Protein 4R8T (pdb70)

Radius of gyration: 15.2 Å; Cα contacts (8 Å, |Δi|>4): 408; chains: 2; bounding box: 46×40×31 Å

B-factor: mean 27.3, std 19.03, range [6.27, 135.75]

Secondary structure (DSSP, 8-state):
---EEEEEEEE-S---HHHH-/---EEEEEEEEETTEEEEEEEEEEETTEEEE-HHHHTT--EESSS-EE-EEEEETTTTEEEESSS------B-SSS-EEEEE--TTS--EEEEE-PEEEE-SS-EEEE------GGGTT-EEE-TTS-EEEETTTEEEB--

CATH classification: 2.40.10.120 (+1 more: 2.40.10.10)

InterPro domains:
  IPR000069 Envelope glycoprotein M, flavivirus [PF01004] (148-222)
  IPR000336 Flavivirus/Alphavirus glycoprotein, immunoglobulin-like domain superfamily [G3DSA:2.60.40.350] (516-623)
  IPR000487 Non-structural protein NS2B, flavivirus [PF01002] (1307-1432)
  IPR000487 Non-structural protein NS2B, flavivirus [PS51527] (1302-1432)
  IPR000752 Flavivirus non-structural protein NS2A [PF01005] (1086-1217)
  IPR001122 Capsid protein C, flavivirus [PF01003] (2-49)
  IPR001157 Non-structural protein NS1, flavivirus [PF00948] (725-1074)
  IPR002535 Flavivirus polyprotein propeptide [PF01570] (63-145)
  IPR011998 Envelope glycoprotein E, central and dimerisation domain, flavivirus [PF00869] (225-520)
  IPR013755 Flaviviral glycoprotein E, central domain, subdomain 1 [G3DSA:3.30.387.10] (284-479)
  IPR013756 Flaviviral glycoprotein E, central domain, subdomain 2 [G3DSA:3.30.67.10] (274-491)
  IPR014756 Immunoglobulin E-set [SSF81296] (513-627)
  IPR026470 Flavivirus envelope glycoprotein E, Stem/Anchor domain [PF21659] (623-716)
  IPR026470 Flavivirus envelope glycoprotein E, Stem/Anchor domain [TIGR04240] (626-722)
  IPR027287 Glycoprotein E, immunoglobulin-like domain, flavivirus [PF02832] (523-620)
  IPR027287 Glycoprotein E, immunoglobulin-like domain, flavivirus [cd12149] (529-620)
  IPR036253 Flavivirus glycoprotein, central and dimerisation domain superfamily [SSF56983] (223-521)
  IPR037172 Flavivirus capsid protein C superfamily [G3DSA:1.10.10.930] (1-31)
  IPR038055 Flaviviral glycoprotein E, dimerisation domain [G3DSA:2.60.98.10] (225-515)
  IPR038302 Envelope glycoprotein M superfamily, flavivirus [G3DSA:1.10.8.970] (147-222)

Solvent-accessible surface area: 8570 Å² total; per-residue (Å²): 147,112,118,26,8,71,24,94,98,26,23,87,39,67,56,73,148,108,28,55,118,158,65,43,0,0,24,36,0,33,0,89,19,160,147,36,81,67,7,15,0,0,0,0,16,72,93,119,0,0,0,0,0,44,86,13,7,162,29,40,38,0,56,49,63,182,31,128,43,85,55,145,89,42,23,99,168,72,29,51,2,0,1,53,2,56,46,91,24,118,122,87,6,69,26,88,71,56,1,0,0,0,2,0,29,42,83,130,81,26,70,24,54,56,18,109,5,42,66,49,176,56,140,159,34,79,45,0,52,24,96,50,134,49,74,151,0,0,13,0,0,0,0,0,18,73,112,27,52,9,10,10,2,24,59,55,11,6,82,45,28,168

Organis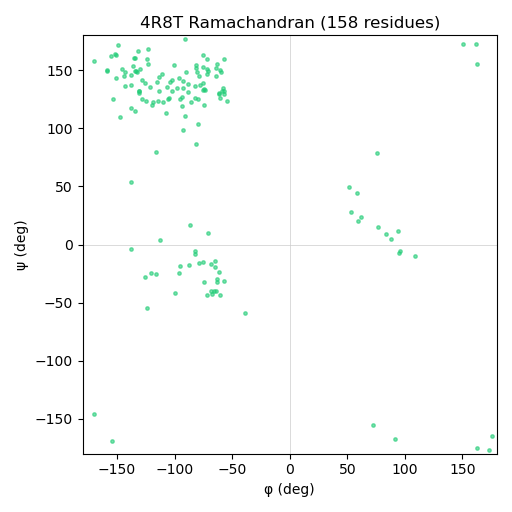m: Japanese encephalitis virus (strain Nakayama) (NCBI:txid11076)

Nearest PDB structures (foldseek):
  4r8t-assembly1_B  TM=1.007E+00  e=1.733E-27  Japanese encephalitis virus
  5gxj-assembly1_A  TM=9.742E-01  e=2.008E-18  Zika virus
  5tfo-assembly1_A  TM=9.739E-01  e=1.906E-18  Zika virus
  5tfn-assembly3_A  TM=9.764E-01  e=2.610E-18  Zika virus
  5tfn-assembly3_B  TM=9.784E-01  e=3.971E-18  Zika virus

Foldseek 3Di:
DDDDDDDDDDDDPDDDPVVVD/DQFDKDFQWDADPVGIWGLAIWTQDPNKIKFFCVSQVQPWGDDDVRIWTWPDDDNVLRITMTPDDDDADDFDQQDDWKWWQFDAIPDDTDIDIGHWDWDQDPVAIWTADPDDGDNHRWHTFIADPVRGTQDTHVNGGHHDD

Structure (mmCIF, N/CA/C/O backbone):
data_4R8T
#
_entry.id   4R8T
#
_cell.length_a   88.260
_cell.length_b   88.260
_cell.length_c   36.220
_cell.angle_alpha   90.00
_cell.angle_beta   90.00
_cell.angle_gamma   120.00
#
_symmetry.space_group_name_H-M   'P 62'
#
loop_
_entity.id
_entity.type
_entity.pdbx_description
1 polymer 'Serine protease subunit NS2B'
2 polymer NS3
3 non-polymer 'CHLORIDE ION'
4 water water
#
loop_
_atom_site.group_PDB
_atom_site.id
_atom_site.type_symbol
_atom_site.label_atom_id
_atom_site.label_alt_id
_atom_site.label_comp_id
_atom_site.label_asym_id
_atom_site.label_entity_id
_atom_site.label_seq_id
_atom_site.pdbx_PDB_ins_code
_atom_site.Cartn_x
_atom_site.Cartn_y
_atom_site.Cartn_z
_atom_site.occupancy
_atom_site.B_iso_or_equiv
_atom_site.auth_seq_id
_atom_site.auth_comp_id
_atom_site.auth_asym_id
_atom_site.auth_atom_id
_atom_site.pdbx_PDB_model_num
ATOM 1 N N . SER A 1 1 ? 9.740 -14.566 9.334 1.00 81.94 48 SER A N 1
ATOM 2 C CA . SER A 1 1 ? 8.765 -13.592 8.861 1.00 72.26 48 SER A CA 1
ATOM 3 C C . SER A 1 1 ? 7.521 -13.608 9.755 1.00 66.06 48 SER A C 1
ATOM 4 O O . SER A 1 1 ? 7.569 -14.104 10.881 1.00 54.18 48 SER A O 1
ATOM 12 N N . GLU A 1 2 ? 6.417 -13.063 9.247 1.00 35.55 49 GLU A N 1
ATOM 13 C CA . GLU A 1 2 ? 5.183 -12.914 10.017 1.00 28.26 49 GLU A CA 1
ATOM 14 C C . GLU A 1 2 ? 4.044 -13.774 9.479 1.00 27.61 49 GLU A C 1
ATOM 15 O O . GLU A 1 2 ? 3.787 -13.787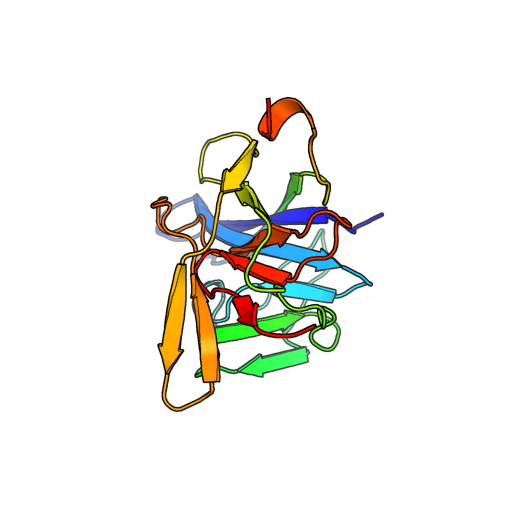 8.277 1.00 31.74 49 GLU A O 1
ATOM 27 N N . PHE A 1 3 ? 3.370 -14.491 10.375 1.00 23.62 50 PHE A N 1
ATOM 28 C CA . PHE A 1 3 ? 2.097 -15.123 10.049 1.00 21.22 50 PHE A CA 1
ATOM 29 C C . PHE A 1 3 ? 1.005 -14.552 10.941 1.00 19.80 50 PHE A C 1
ATOM 30 O O . PHE A 1 3 ? 1.098 -14.606 12.167 1.00 23.03 50 PHE A O 1
ATOM 47 N N . ASP A 1 4 ? -0.027 -14.004 10.309 1.00 18.49 51 ASP A N 1
ATOM 48 C CA . ASP A 1 4 ? -1.140 -13.384 11.018 1.00 17.35 51 ASP A CA 1
ATOM 49 C C . ASP A 1 4 ? -2.467 -13.856 10.447 1.00 15.34 51 ASP A C 1
ATOM 50 O O . ASP A 1 4 ? -2.560 -14.173 9.263 1.00 14.98 51 ASP A O 1
ATOM 59 N N . MET A 1 5 ? -3.482 -13.907 11.305 1.00 16.32 52 MET A N 1
ATOM 60 C CA . MET A 1 5 ? -4.852 -14.170 10.884 1.00 16.05 52 MET A CA 1
ATOM 61 C C . MET A 1 5 ? -5.755 -13.087 11.457 1.00 15.94 52 MET A C 1
ATOM 62 O O . MET A 1 5 ? -5.554 -12.648 12.590 1.00 13.23 52 MET A O 1
ATOM 76 N N . TRP A 1 6 ? -6.745 -12.658 10.680 1.00 11.64 53 TRP A N 1
ATOM 77 C CA . TRP A 1 6 ? -7.658 -11.610 11.123 1.00 11.71 53 TRP A CA 1
ATOM 78 C C . TRP A 1 6 ? -9.026 -11.762 10.462 1.00 10.48 53 TRP A C 1
ATOM 79 O O . TRP A 1 6 ? -9.172 -12.490 9.480 1.00 9.70 53 TRP A O 1
ATOM 100 N N . LEU A 1 7 ? -10.024 -11.081 11.017 1.00 10.52 54 LEU A N 1
ATOM 101 C CA . LEU A 1 7 ? -11.395 -11.181 10.524 1.00 9.62 54 LEU A CA 1
ATOM 102 C C . LEU A 1 7 ? -11.780 -9.978 9.668 1.00 10.21 54 LEU A C 1
ATOM 103 O O . LEU A 1 7 ? -11.397 -8.844 9.955 1.00 11.44 54 LEU A O 1
ATOM 119 N N . GLU A 1 8 ? -12.542 -10.252 8.615 1.00 19.77 55 GLU A N 1
ATOM 120 C CA . GLU A 1 8 ? -13.027 -9.233 7.693 1.00 18.56 55 GLU A CA 1
ATOM 121 C C . GLU A 1 8 ? -14.504 -9.485 7.419 1.00 9.44 55 GLU A C 1
ATOM 122 O O . GLU A 1 8 ? -14.863 -10.512 6.844 1.00 8.44 55 GLU A O 1
ATOM 134 N N . ARG A 1 9 ? -15.357 -8.556 7.841 1.00 10.19 56 ARG A N 1
ATOM 135 C CA . ARG A 1 9 ? -16.801 -8.721 7.697 1.00 10.51 56 ARG A CA 1
ATOM 136 C C . ARG A 1 9 ? -17.209 -8.829 6.230 1.00 9.67 56 ARG A C 1
ATOM 137 O O . ARG A 1 9 ? -16.832 -7.992 5.409 1.00 10.53 56 ARG A O 1
ATOM 158 N N . ALA A 1 10 ? -17.986 -9.863 5.916 1.00 10.11 57 ALA A N 1
ATOM 159 C CA . ALA A 1 10 ? -18.411 -10.130 4.545 1.00 8.56 57 ALA A CA 1
ATOM 160 C C . ALA A 1 10 ? -19.922 -10.013 4.354 1.00 8.86 57 ALA A C 1
ATOM 161 O O . ALA A 1 10 ? -20.379 -9.747 3.243 1.00 9.32 57 ALA A O 1
ATOM 168 N N . ALA A 1 11 ? -20.698 -10.216 5.417 1.00 8.81 58 ALA A N 1
ATOM 169 C CA . ALA A 1 11 ? -22.155 -10.173 5.294 1.00 14.54 58 ALA A CA 1
ATOM 170 C C . ALA A 1 11 ? -22.887 -10.194 6.632 1.00 9.74 58 ALA A C 1
ATOM 171 O O . ALA A 1 11 ? -22.352 -10.649 7.644 1.00 9.30 58 ALA A O 1
ATOM 178 N N . ASP A 1 12 ? -24.123 -9.702 6.622 1.00 10.92 59 ASP A N 1
ATOM 179 C CA . ASP A 1 12 ? -25.027 -9.883 7.750 1.00 12.37 59 ASP A CA 1
ATOM 180 C C . ASP A 1 12 ? -25.556 -11.313 7.747 1.00 10.71 59 ASP A C 1
ATOM 181 O O . ASP A 1 12 ? -25.632 -11.947 6.694 1.00 13.54 59 ASP A O 1
ATOM 190 N N . ILE A 1 13 ? -25.916 -11.816 8.923 1.00 11.56 60 ILE A N 1
ATOM 191 C CA . ILE A 1 13 ? -26.617 -13.089 9.030 1.00 23.37 60 ILE A CA 1
ATOM 192 C C . ILE A 1 13 ? -28.090 -12.864 8.720 1.00 18.04 60 ILE A C 1
ATOM 193 O O . ILE A 1 13 ? -28.828 -12.343 9.552 1.00 14.01 60 ILE A O 1
ATOM 209 N N . THR A 1 14 ? -28.522 -13.254 7.528 1.00 15.01 61 THR A N 1
ATOM 210 C CA . THR A 1 14 ? -29.915 -13.074 7.157 1.00 22.49 61 THR A CA 1
ATOM 211 C C . THR A 1 14 ? -30.363 -13.996 6.033 1.00 12.48 61 THR A C 1
ATOM 212 O O . THR A 1 14 ? -29.579 -14.381 5.165 1.00 14.60 61 THR A O 1
ATOM 223 N N . TRP A 1 15 ? -31.643 -14.349 6.080 1.00 13.72 62 TRP A N 1
ATOM 224 C CA . TRP A 1 15 ? -32.323 -15.022 4.986 1.00 13.87 62 TRP A CA 1
ATOM 225 C C . TRP A 1 15 ? -32.661 -13.971 3.934 1.00 14.78 62 TRP A C 1
ATOM 226 O O . TRP A 1 15 ? -32.947 -12.826 4.281 1.00 19.66 62 TRP A O 1
ATOM 247 N N . GLU A 1 16 ? -32.608 -14.346 2.659 1.00 26.18 63 GLU A N 1
ATOM 248 C CA . GLU A 1 16 ? -32.948 -13.427 1.573 1.00 27.06 63 GLU A CA 1
ATOM 249 C C . GLU A 1 16 ? -34.029 -14.023 0.688 1.00 27.35 63 GLU A C 1
ATOM 250 O O . GLU A 1 16 ? -33.870 -15.117 0.147 1.00 26.67 63 GLU A O 1
ATOM 262 N N . MET A 1 17 ? -35.124 -13.286 0.541 1.00 28.75 64 MET A N 1
ATOM 263 C CA . MET A 1 17 ? -36.260 -13.737 -0.253 1.00 29.54 64 MET A CA 1
ATOM 264 C C . MET A 1 17 ? -35.876 -13.880 -1.722 1.00 30.02 64 MET A C 1
ATOM 265 O O . MET A 1 17 ? -36.291 -14.825 -2.390 1.00 29.85 64 MET A O 1
ATOM 279 N N . ASP A 1 18 ? -35.082 -12.936 -2.219 1.00 31.06 65 ASP A N 1
ATOM 280 C CA . ASP A 1 18 ? -34.694 -12.921 -3.626 1.00 32.46 65 ASP A CA 1
ATOM 281 C C . ASP A 1 18 ? -33.883 -14.157 -4.002 1.00 31.03 65 ASP A C 1
ATOM 282 O O . ASP A 1 18 ? -33.928 -14.611 -5.144 1.00 32.09 65 ASP A O 1
ATOM 291 N N . ALA A 1 19 ? -33.145 -14.699 -3.038 1.00 29.13 66 ALA A N 1
ATOM 292 C CA . ALA A 1 19 ? -32.353 -15.901 -3.271 1.00 28.28 66 ALA A CA 1
ATOM 293 C C . ALA A 1 19 ? -33.264 -17.077 -3.615 1.00 30.76 66 ALA A C 1
ATOM 294 O O . ALA A 1 19 ? -32.884 -17.963 -4.380 1.00 36.30 66 ALA A O 1
ATOM 301 N N . ALA A 1 20 ? -34.468 -17.075 -3.049 1.00 32.11 67 ALA A N 1
ATOM 302 C CA . ALA A 1 20 ? -35.464 -18.098 -3.354 1.00 30.02 67 ALA A CA 1
ATOM 303 C C . ALA A 1 20 ? -36.019 -17.899 -4.761 1.00 53.66 67 ALA A C 1
ATOM 304 O O . ALA A 1 20 ? -36.180 -18.857 -5.517 1.00 60.72 67 ALA A O 1
ATOM 311 N N . ILE A 1 21 ? -36.308 -16.646 -5.103 1.00 45.20 68 ILE A N 1
ATOM 312 C CA . ILE A 1 21 ? -36.856 -16.305 -6.411 1.00 47.64 68 ILE A CA 1
ATOM 313 C C . ILE A 1 21 ? -35.822 -16.540 -7.508 1.00 52.09 68 ILE A C 1
ATOM 314 O O . ILE A 1 21 ? -34.628 -16.668 -7.233 1.00 47.67 68 ILE A O 1
ATOM 319 N N . THR B 2 1 ? -24.546 -5.116 15.285 1.00 50.91 18 THR B N 1
ATOM 320 C CA . THR B 2 1 ? -23.479 -5.455 16.220 1.00 55.79 18 THR B CA 1
ATOM 321 C C . THR B 2 1 ? -22.285 -6.088 15.502 1.00 49.39 18 THR B C 1
ATOM 322 O O . THR B 2 1 ? -22.217 -6.092 14.272 1.00 54.39 18 THR B O 1
ATOM 332 N N . THR B 2 2 ? -21.341 -6.606 16.285 1.00 34.59 19 THR B N 1
ATOM 333 C CA . THR B 2 2 ? -20.232 -7.397 15.758 1.00 30.18 19 THR B CA 1
ATOM 334 C C . THR B 2 2 ? -20.754 -8.695 15.142 1.00 15.99 19 THR B C 1
ATOM 335 O O . THR B 2 2 ? -20.026 -9.397 14.439 1.00 19.11 19 THR B O 1
ATOM 346 N N . THR B 2 3 ? -22.012 -9.013 15.436 1.00 19.58 20 THR B N 1
ATOM 347 C CA . THR B 2 3 ? -22.686 -10.166 14.851 1.00 23.33 20 THR B CA 1
ATOM 348 C C . THR B 2 3 ? -22.690 -10.083 13.330 1.00 13.23 20 THR B C 1
ATOM 349 O O . THR B 2 3 ? -23.081 -9.068 12.755 1.00 13.90 20 THR B O 1
ATOM 360 N N . GLY B 2 4 ? -22.265 -11.164 12.685 1.00 12.01 21 GLY B N 1
ATOM 361 C CA . GLY B 2 4 ? -22.204 -11.205 11.238 1.00 11.42 21 GLY B CA 1
ATOM 362 C C . GLY B 2 4 ? -21.326 -12.325 10.719 1.00 10.31 21 GLY B C 1
ATOM 363 O O . GLY B 2 4 ? -20.820 -13.142 11.488 1.00 9.96 21 GLY B O 1
ATOM 367 N N . VAL B 2 5 ? -21.153 -12.354 9.401 1.00 9.92 22 VAL B N 1
ATOM 368 C CA . VAL B 2 5 ? -20.310 -13.340 8.738 1.00 9.06 22 VAL B CA 1
ATOM 369 C C . VAL B 2 5 ? -18.975 -12.701 8.361 1.00 21.00 22 VAL B C 1
ATOM 370 O O . VAL B 2 5 ? -18.942 -11.617 7.777 1.00 12.75 22 VAL B O 1
ATOM 383 N N . TYR B 2 6 ? -17.883 -13.387 8.686 1.00 8.82 23 TYR B N 1
ATOM 384 C CA . TYR B 2 6 ? -16.535 -12.846 8.511 1.00 9.18 23 TYR B CA 1
ATOM 385 C C . TYR B 2 6 ? -15.642 -13.763 7.693 1.00 8.61 23 TYR B C 1
ATOM 386 O O . TYR B 2 6 ? -15.657 -14.982 7.867 1.00 8.02 23 TYR B O 1
ATOM 404 N N . ARG B 2 7 ? -14.854 -13.168 6.804 1.00 8.97 24 ARG B N 1
ATOM 405 C CA . ARG B 2 7 ? -13.765 -13.888 6.165 1.00 8.76 24 ARG B CA 1
ATOM 406 C C . ARG B 2 7 ? -12.645 -14.040 7.180 1.00 9.18 24 ARG B C 1
ATOM 407 O O . ARG B 2 7 ? -12.300 -13.084 7.870 1.00 10.02 24 ARG B O 1
ATOM 428 N N . ILE B 2 8 ? -12.097 -15.244 7.285 1.00 8.79 25 ILE B N 1
ATOM 429 C CA . ILE B 2 8 ? -10.895 -15.464 8.076 1.00 9.73 25 ILE B CA 1
ATOM 430 C C . ILE B 2 8 ? -9.707 -15.330 7.136 1.00 14.58 25 ILE B C 1
ATOM 431 O O . ILE B 2 8 ? -9.385 -16.257 6.394 1.00 9.56 25 ILE B O 1
ATOM 447 N N . MET B 2 9 ? -9.083 -14.156 7.153 1.00 14.40 26 MET B N 1
ATOM 448 C CA . MET B 2 9 ? -7.955 -13.864 6.279 1.00 11.70 26 MET B CA 1
ATOM 449 C C . MET B 2 9 ? -6.644 -14.236 6.950 1.00 17.26 26 MET B C 1
ATOM 450 O O . MET B 2 9 ? -6.517 -14.155 8.171 1.00 17.86 26 MET B O 1
ATOM 464 N N . ALA B 2 10 ? -5.672 -14.643 6.141 1.00 14.09 27 ALA B N 1
ATOM 465 C CA . ALA B 2 10 ? -4.344 -14.969 6.637 1.00 18.80 27 ALA B CA 1
ATOM 466 C C . ALA B 2 10 ? -3.290 -14.369 5.720 1.00 20.81 27 ALA B C 1
ATOM 467 O O . ALA B 2 10 ? -3.537 -14.149 4.534 1.00 15.15 27 ALA B O 1
ATOM 474 N N . ARG B 2 11 ? -2.119 -14.100 6.282 1.00 17.06 28 ARG B N 1
ATOM 475 C CA . ARG B 2 11 ? -1.008 -13.560 5.517 1.00 26.18 28 ARG B CA 1
ATOM 476 C C . ARG B 2 11 ? 0.302 -14.157 6.012 1.00 19.98 28 ARG B C 1
ATOM 477 O O . ARG B 2 11 ? 0.524 -14.274 7.217 1.00 20.56 28 ARG B O 1
ATOM 498 N N . GLY B 2 12 ? 1.161 -14.541 5.074 1.00 20.68 29 GLY B N 1
ATOM 499 C CA . GLY B 2 12 ? 2.453 -15.114 5.401 1.00 22.25 29 GLY B CA 1
ATOM 500 C C . GLY B 2 12 ? 3.332 -15.232 4.172 1.00 23.26 29 GLY B C 1
ATOM 501 O O . GLY B 2 12 ? 3.264 -14.396 3.273 1.00 23.54 29 GLY B O 1
ATOM 505 N N . ILE B 2 13 ? 4.155 -16.276 4.135 1.00 23.94 30 ILE B N 1
ATOM 506 C CA . ILE B 2 13 ? 5.038 -16.529 2.998 1.00 25.08 30 ILE B CA 1
ATOM 507 C C . ILE B 2 13 ? 4.244 -16.655 1.700 1.00 23.67 30 ILE B C 1
ATOM 508 O O . ILE B 2 13 ? 4.733 -16.300 0.627 1.00 28.75 30 ILE B O 1
ATOM 524 N N . LEU B 2 14 ? 3.019 -17.161 1.810 1.00 21.79 31 LEU B N 1
ATOM 525 C CA . LEU B 2 14 ? 2.161 -17.390 0.652 1.00 45.73 31 LEU B CA 1
ATOM 526 C C . LEU B 2 14 ? 1.354 -16.147 0.278 1.00 66.86 31 LEU B C 1
ATOM 527 O O . LEU B 2 14 ? 0.372 -16.237 -0.459 1.00 75.80 31 LEU B O 1
ATOM 543 N N . GLY B 2 15 ? 1.769 -14.988 0.783 1.00 54.54 32 GLY B N 1
ATOM 544 C CA . GLY B 2 15 ? 1.028 -13.759 0.566 1.00 24.70 32 GLY B CA 1
ATOM 545 C C . GLY B 2 15 ? -0.249 -13.759 1.382 1.00 21.49 32 GLY B C 1
ATOM 546 O O . GLY B 2 15 ? -0.333 -14.450 2.395 1.00 20.38 32 GLY B O 1
ATOM 550 N N . THR B 2 16 ? -1.241 -12.990 0.939 1.00 20.21 33 THR B N 1
ATOM 551 C CA . THR B 2 16 ? -2.529 -12.911 1.623 1.00 17.99 33 THR B CA 1
ATOM 552 C C . THR B 2 16 ? -3.552 -13.835 0.964 1.00 17.16 33 THR B C 1
ATOM 553 O O . THR B 2 16 ? -3.679 -13.858 -0.260 1.00 17.99 33 THR B O 1
ATOM 564 N N . TYR B 2 17 ? -4.285 -14.585 1.781 1.00 15.73 34 TYR B N 1
ATOM 565 C CA . TYR B 2 17 ? -5.310 -15.491 1.275 1.00 15.06 34 TYR B CA 1
ATOM 566 C C . TYR B 2 17 ? -6.430 -15.672 2.294 1.00 13.55 34 TYR B C 1
ATOM 567 O O . TYR B 2 17 ? -6.273 -15.345 3.472 1.00 13.03 34 TYR B O 1
ATOM 585 N N . GLN B 2 18 ? -7.565 -16.188 1.830 1.00 13.07 35 GLN B N 1
ATOM 586 C CA . GLN B 2 18 ? -8.699 -16.459 2.702 1.00 11.87 35 GLN B CA 1
ATOM 587 C C . GLN B 2 18 ? -8.613 -17.888 3.222 1.00 11.48 35 GLN B C 1
ATOM 588 O O . GLN B 2 18 ? -8.770 -18.846 2.465 1.00 11.91 35 GLN B O 1
ATOM 602 N N . ALA B 2 19 ? -8.353 -18.021 4.517 1.00 10.89 36 ALA B N 1
ATOM 603 C CA . ALA B 2 19 ? -8.202 -19.328 5.144 1.00 10.68 36 ALA B CA 1
ATOM 604 C C . ALA B 2 19 ? -9.550 -20.020 5.313 1.00 17.29 36 ALA B C 1
ATOM 605 O O . ALA B 2 19 ? -9.638 -21.245 5.252 1.00 19.59 36 ALA B O 1
ATOM 612 N N . GLY B 2 20 ? -10.596 -19.230 5.526 1.00 9.51 37 GLY B N 1
ATOM 613 C CA . GLY B 2 20 ? -11.925 -19.774 5.720 1.00 9.10 37 GLY B CA 1
ATOM 614 C C . GLY B 2 20 ? -12.939 -18.702 6.060 1.00 10.76 37 GLY B C 1
ATOM 615 O O . GLY B 2 20 ? -12.693 -17.510 5.868 1.00 9.93 37 GLY B O 1
ATOM 619 N N . VAL B 2 21 ? -14.086 -19.146 6.564 1.00 8.43 38 VAL B N 1
ATOM 620 C CA . VAL B 2 21 ? -15.184 -18.262 6.935 1.00 8.29 38 VAL B CA 1
ATOM 621 C C . VAL B 2 21 ? -15.647 -18.621 8.343 1.00 9.33 38 VAL B C 1
ATOM 622 O O . VAL B 2 21 ? -15.516 -19.766 8.774 1.00 7.87 38 VAL B O 1
ATOM 635 N N . GLY B 2 22 ? -16.174 -17.640 9.063 1.00 12.09 39 GLY B N 1
ATOM 636 C CA . GLY B 2 22 ? -16.721 -17.889 10.381 1.00 12.06 39 GLY B CA 1
ATOM 637 C C . GLY B 2 22 ? -17.855 -16.938 10.696 1.00 8.27 39 GLY B C 1
ATOM 638 O O . GLY B 2 22 ? -18.111 -15.995 9.946 1.00 9.01 39 GLY B O 1
ATOM 642 N N . VAL B 2 23 ? -18.531 -17.190 11.812 1.00 9.56 40 VAL B N 1
ATOM 643 C CA . VAL B 2 23 ? -19.680 -16.390 12.217 1.00 12.32 40 VAL B CA 1
ATOM 644 C C . VAL B 2 23 ? -19.545 -15.891 13.645 1.00 20.25 40 VAL B C 1
ATOM 645 O O . VAL B 2 23 ? -19.358 -16.676 14.577 1.00 9.42 40 VAL B O 1
ATOM 658 N N . MET B 2 24 ? -19.649 -14.578 13.803 1.00 10.09 41 MET B N 1
ATOM 659 C CA . MET B 2 24 ? -19.771 -13.968 15.115 1.00 10.88 41 MET B CA 1
ATOM 660 C C . MET B 2 24 ? -21.245 -13.972 15.508 1.00 11.71 41 MET B C 1
ATOM 661 O O . MET B 2 24 ? -22.087 -13.443 14.783 1.00 12.16 41 MET B O 1
ATOM 675 N N . TYR B 2 25 ? -21.553 -14.582 16.648 1.00 12.09 42 TYR B N 1
ATOM 676 C CA . TYR B 2 25 ? -22.928 -14.676 17.126 1.00 16.30 42 TYR B CA 1
ATOM 677 C C . TYR B 2 25 ? -22.947 -14.795 18.645 1.00 13.97 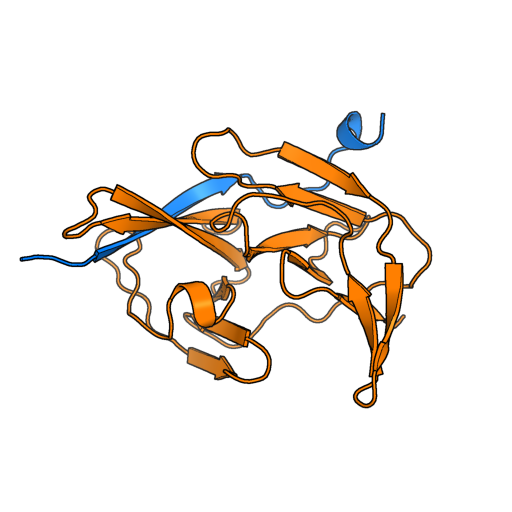42 TYR B C 1
ATOM 678 O O . TYR B 2 25 ? -22.307 -15.681 19.212 1.00 13.71 42 TYR B O 1
ATOM 696 N N . GLU B 2 26 ? -23.682 -13.896 19.292 1.00 15.42 43 GLU B N 1
ATOM 697 C CA . GLU B 2 26 ? -23.731 -13.827 20.751 1.00 16.63 43 GLU B CA 1
ATOM 698 C C . GLU B 2 26 ? -22.323 -13.782 21.347 1.00 16.21 43 GLU B C 1
ATOM 699 O O . GLU B 2 26 ? -21.994 -14.546 22.252 1.00 18.55 43 GLU B O 1
ATOM 711 N N . ASN B 2 27 ? -21.500 -12.883 20.814 1.00 21.66 44 ASN B N 1
ATOM 712 C CA . ASN B 2 27 ? -20.154 -12.629 21.324 1.00 22.71 44 ASN B CA 1
ATOM 713 C C . ASN B 2 27 ? -19.225 -13.842 21.242 1.00 14.51 44 ASN B C 1
ATOM 714 O O . ASN B 2 27 ? -18.251 -13.934 21.990 1.00 16.02 44 ASN B O 1
ATOM 725 N N . VAL B 2 28 ? -19.526 -14.761 20.330 1.00 13.36 45 VAL B N 1
ATOM 726 C CA . VAL B 2 28 ? -18.662 -15.908 20.076 1.00 12.28 45 VAL B CA 1
ATOM 727 C C . VAL B 2 28 ? -18.424 -16.049 18.581 1.00 11.15 45 VAL B C 1
ATOM 728 O O . VAL B 2 28 ? -19.363 -16.003 17.785 1.00 11.24 45 VAL B O 1
ATOM 741 N N . PHE B 2 29 ? -17.160 -16.216 18.205 1.00 10.52 46 PHE B N 1
ATOM 742 C CA . PHE B 2 29 ? -16.809 -16.448 16.814 1.00 9.64 46 PHE B CA 1
ATOM 743 C C . PHE B 2 29 ? -16.710 -17.942 16.535 1.00 12.60 46 PHE B C 1
ATOM 744 O O . PHE B 2 29 ? -15.894 -18.645 17.134 1.00 9.07 46 PHE B O 1
ATOM 761 N N . HIS B 2 30 ? -17.550 -18.408 15.616 1.00 8.82 47 HIS B N 1
ATOM 762 C CA . HIS B 2 30 ? -17.633 -19.820 15.263 1.00 8.58 47 HIS B CA 1
ATOM 763 C C . HIS B 2 30 ? -17.002 -20.080 13.904 1.00 8.10 47 HIS B C 1
ATOM 764 O O . HIS B 2 30 ? -17.241 -19.337 12.954 1.00 8.01 47 HIS B O 1
ATOM 778 N N . THR B 2 31 ? -16.205 -21.140 13.811 1.00 8.00 48 THR B N 1
ATOM 779 C CA . THR B 2 31 ? -15.711 -21.606 12.521 1.00 7.86 48 THR B CA 1
ATOM 780 C C . THR B 2 31 ? -15.391 -23.096 12.593 1.00 8.79 48 THR B C 1
ATOM 781 O O . THR B 2 31 ? -15.758 -23.772 13.555 1.00 8.46 48 THR B O 1
ATOM 792 N N . LEU B 2 32 ? -14.716 -23.601 11.566 1.00 8.28 49 LEU B N 1
ATOM 793 C CA . LEU B 2 32 ? -14.298 -24.996 11.535 1.00 8.83 49 LEU B CA 1
ATOM 794 C C . LEU B 2 32 ? -12.861 -25.098 12.022 1.00 8.94 49 LEU B C 1
ATOM 795 O O . LEU B 2 32 ? -12.045 -24.218 11.754 1.00 10.06 49 LEU B O 1
ATOM 811 N N . TRP B 2 33 ? -12.559 -26.169 12.748 1.00 9.48 50 TRP B N 1
ATOM 812 C CA . TRP B 2 33 ? -11.270 -26.292 13.416 1.00 9.78 50 TRP B CA 1
ATOM 813 C C . TRP B 2 33 ? -10.102 -26.271 12.433 1.00 10.09 50 TRP B C 1
ATOM 814 O O . TRP B 2 33 ? -9.097 -25.607 12.679 1.00 11.08 50 TRP B O 1
ATOM 835 N N . HIS B 2 34 ? -10.235 -26.984 11.318 1.00 10.57 51 HIS B N 1
ATOM 836 C CA . HIS B 2 34 ? -9.128 -27.118 10.376 1.00 11.21 51 HIS B CA 1
ATOM 837 C C . HIS B 2 34 ? -8.758 -25.777 9.741 1.00 10.71 51 HIS B C 1
ATOM 838 O O . HIS B 2 34 ? -7.659 -25.618 9.215 1.00 11.40 51 HIS B O 1
ATOM 852 N N . THR B 2 35 ? -9.674 -24.816 9.799 1.00 9.89 52 THR B N 1
ATOM 853 C CA . THR B 2 35 ? -9.442 -23.495 9.222 1.00 17.02 52 THR B CA 1
ATOM 854 C C . THR B 2 35 ? -8.333 -22.735 9.946 1.00 15.55 52 THR B C 1
ATOM 855 O O . THR B 2 35 ? -7.522 -22.055 9.315 1.00 9.95 52 THR B O 1
ATOM 866 N N . THR B 2 36 ? -8.315 -22.846 11.272 1.00 9.46 53 THR B N 1
ATOM 867 C CA . THR B 2 36 ? -7.395 -22.081 12.111 1.00 13.33 53 THR B CA 1
ATOM 868 C C . THR B 2 36 ? -6.498 -22.993 12.936 1.00 10.37 53 THR B C 1
ATOM 869 O O . THR B 2 36 ? -5.418 -22.592 13.365 1.00 10.95 53 THR B O 1
ATOM 880 N N . ARG B 2 37 ? -6.972 -24.214 13.173 1.00 11.05 54 ARG B N 1
ATOM 881 C CA . ARG B 2 37 ? -6.238 -25.216 13.938 1.00 10.66 54 ARG B CA 1
ATOM 882 C C . ARG B 2 37 ? -5.935 -24.741 15.361 1.00 10.47 54 ARG B C 1
ATOM 883 O O . ARG B 2 37 ? -5.042 -25.266 16.024 1.00 11.21 54 ARG B O 1
ATOM 904 N N . GLY B 2 38 ? -6.699 -23.757 15.828 1.00 9.27 55 GLY B N 1
ATOM 905 C CA . GLY B 2 38 ? -6.586 -23.271 17.193 1.00 9.35 55 GLY B CA 1
ATOM 906 C C . GLY B 2 38 ? -5.663 -22.076 17.348 1.00 10.28 55 GLY B C 1
ATOM 907 O O . GLY B 2 38 ? -5.310 -21.698 18.466 1.00 10.76 55 GLY B O 1
ATOM 911 N N . ALA B 2 39 ? -5.273 -21.472 16.230 1.00 10.89 56 ALA B N 1
ATOM 912 C CA . ALA B 2 39 ? -4.412 -20.295 16.266 1.00 12.26 56 ALA B CA 1
ATOM 913 C C . ALA B 2 39 ? -5.187 -19.086 16.768 1.00 12.52 56 ALA B C 1
ATOM 914 O O . ALA B 2 39 ? -6.416 -19.062 16.724 1.00 11.68 56 ALA B O 1
ATOM 921 N N . ALA B 2 40 ? -4.462 -18.078 17.240 1.00 14.05 57 ALA B N 1
ATOM 922 C CA . ALA B 2 40 ? -5.079 -16.818 17.624 1.00 15.04 57 ALA B CA 1
ATOM 923 C C . ALA B 2 40 ? -5.523 -16.063 16.377 1.00 15.72 57 ALA B C 1
ATOM 924 O O . ALA B 2 40 ? -4.926 -16.209 15.309 1.00 16.07 57 ALA B O 1
ATOM 931 N N . ILE B 2 41 ? -6.576 -15.265 16.526 1.00 16.24 58 ILE B N 1
ATOM 932 C CA . ILE B 2 41 ? -7.113 -14.453 15.438 1.00 17.36 58 ILE B CA 1
ATOM 933 C C . ILE B 2 41 ? -7.311 -13.025 15.921 1.00 19.82 58 ILE B C 1
ATOM 934 O O . ILE B 2 41 ? -7.885 -12.804 16.984 1.00 20.00 58 ILE B O 1
ATOM 950 N N . MET B 2 42 ? -6.845 -12.059 15.136 1.00 22.07 59 MET B N 1
ATOM 951 C CA . MET B 2 42 ? -7.009 -10.652 15.482 1.00 25.08 59 MET B CA 1
ATOM 952 C C . MET B 2 42 ? -8.405 -10.158 15.120 1.00 29.97 59 MET B C 1
ATOM 953 O O . MET B 2 42 ? -9.010 -10.630 14.157 1.00 28.52 59 MET B O 1
ATOM 967 N N . SER B 2 43 ? -8.906 -9.208 15.904 1.00 57.96 60 SER B N 1
ATOM 968 C CA . SER B 2 43 ? -10.194 -8.572 15.640 1.00 53.66 60 SER B CA 1
ATOM 969 C C . SER B 2 43 ? -10.093 -7.071 15.884 1.00 69.66 60 SER B C 1
ATOM 970 O O . SER B 2 43 ? -10.876 -6.499 16.643 1.00 80.00 60 SER B O 1
ATOM 978 N N . GLY B 2 44 ? -9.121 -6.439 15.234 1.00 86.15 61 GLY B N 1
ATOM 979 C CA . GLY B 2 44 ? -8.886 -5.017 15.404 1.00 79.71 61 GLY B CA 1
ATOM 980 C C . GLY B 2 44 ? -8.196 -4.718 16.721 1.00 83.62 61 GLY B C 1
ATOM 981 O O . GLY B 2 44 ? -8.835 -4.289 17.682 1.00 85.08 61 GLY B O 1
ATOM 985 N N . GLU B 2 45 ? -6.883 -4.940 16.756 1.00 90.41 62 GLU B N 1
ATOM 986 C CA . GLU B 2 45 ? -6.081 -4.734 17.962 1.00 93.56 62 GLU B CA 1
ATOM 987 C C . GLU B 2 45 ? -6.664 -5.497 19.156 1.00 87.47 62 GLU B C 1
ATOM 988 O O . GLU B 2 45 ? -6.495 -5.098 20.309 1.00 88.08 62 GLU B O 1
ATOM 1000 N N . GLY B 2 46 ? -7.345 -6.602 18.865 1.00 79.97 63 GLY B N 1
ATOM 1001 C CA . GLY B 2 46 ? -7.931 -7.446 19.892 1.00 60.79 63 GLY B CA 1
ATOM 1002 C C . GLY B 2 46 ? -7.927 -8.897 19.451 1.00 46.92 63 GLY B C 1
ATOM 1003 O O . GLY B 2 46 ? -8.668 -9.280 18.546 1.00 64.88 63 GLY B O 1
ATOM 1007 N N . LYS B 2 47 ? -7.090 -9.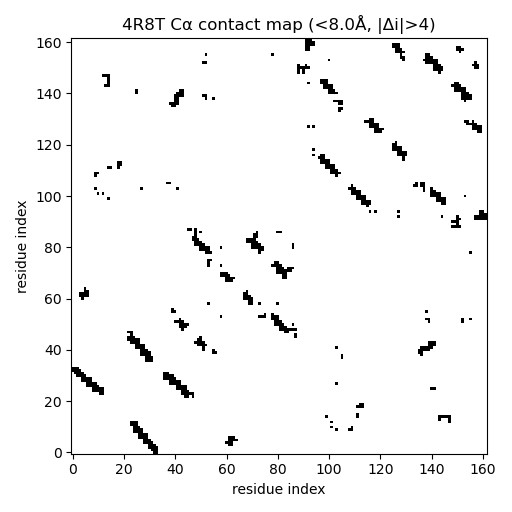705 20.094 1.00 34.16 64 LYS B N 1
ATOM 1008 C CA . LYS B 2 47 ? -6.915 -11.097 19.695 1.00 34.78 64 LYS B CA 1
ATOM 1009 C C . LYS B 2 47 ? -7.908 -12.032 20.374 1.00 25.40 64 LYS B C 1
ATOM 1010 O O . LYS B 2 47 ? -8.184 -11.911 21.569 1.00 25.67 64 LYS B O 1
ATOM 1029 N N . LEU B 2 48 ? -8.439 -12.963 19.588 1.00 19.89 65 LEU B N 1
ATOM 1030 C CA . LEU B 2 48 ? -9.313 -14.014 20.091 1.00 17.81 65 LEU B CA 1
ATOM 1031 C C . LEU B 2 48 ? -8.55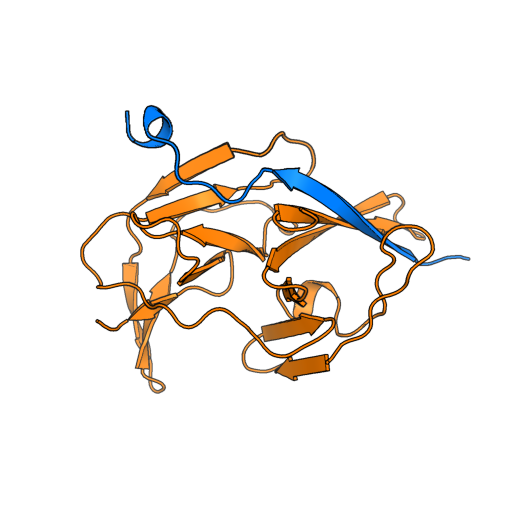0 -15.328 20.156 1.00 15.79 65 LEU B C 1
ATOM 1032 O O . LEU B 2 48 ? -7.768 -15.638 19.257 1.00 15.35 65 LEU B O 1
ATOM 1048 N N . THR B 2 49 ? -8.775 -16.090 21.222 1.00 14.93 66 THR B N 1
ATOM 1049 C CA . THR B 2 49 ? -8.201 -17.425 21.352 1.00 21.32 66 THR B CA 1
ATOM 1050 C C . THR B 2 49 ? -9.319 -18.440 21.562 1.00 18.37 66 THR B C 1
ATOM 1051 O O . THR B 2 49 ? -10.398 -18.079 22.034 1.00 13.54 66 THR B O 1
ATOM 1062 N N . PRO B 2 50 ? -9.071 -19.713 21.205 1.00 16.91 67 PRO B N 1
ATOM 1063 C CA . PRO B 2 50 ? -10.107 -20.744 21.344 1.00 18.63 67 PRO B CA 1
ATOM 1064 C C . PRO B 2 50 ? -10.631 -20.892 22.769 1.00 15.91 67 PRO B C 1
ATOM 1065 O O . PRO B 2 50 ? -9.847 -20.930 23.716 1.00 11.33 67 PRO B O 1
ATOM 1076 N N . TYR B 2 51 ? -11.952 -20.969 22.899 1.00 10.21 68 TYR B N 1
ATOM 1077 C CA . TYR B 2 51 ? -12.611 -21.226 24.175 1.00 11.31 68 TYR B CA 1
ATOM 1078 C C . TYR B 2 51 ? -12.992 -22.700 24.257 1.00 12.01 68 TYR B C 1
ATOM 1079 O O . TYR B 2 51 ? -12.836 -23.341 25.295 1.00 13.36 68 TYR B O 1
ATOM 1097 N N . TRP B 2 52 ? -13.497 -23.220 23.143 1.00 11.35 69 TRP B N 1
ATOM 1098 C CA . TRP B 2 52 ? -13.860 -24.627 23.022 1.00 12.21 69 TRP B CA 1
ATOM 1099 C C . TRP B 2 52 ? -13.550 -25.116 21.617 1.00 11.50 69 TRP B C 1
ATOM 1100 O O . TRP B 2 52 ? -13.694 -24.370 20.649 1.00 10.35 69 TRP B O 1
ATOM 1121 N N . GLY B 2 53 ? -13.125 -26.368 21.504 1.00 12.43 70 GLY B N 1
ATOM 1122 C CA . GLY B 2 53 ? -12.806 -26.931 20.208 1.00 18.22 70 GLY B CA 1
ATOM 1123 C C . GLY B 2 53 ? -12.830 -28.443 20.181 1.00 13.67 70 GLY B C 1
ATOM 1124 O O . GLY B 2 53 ? -12.563 -29.103 21.186 1.00 15.06 70 GLY B O 1
ATOM 1128 N N . SER B 2 54 ? -13.160 -28.983 19.015 1.00 13.72 71 SER B N 1
ATOM 1129 C CA . SER B 2 54 ? -13.128 -30.419 18.780 1.00 15.41 71 SER B CA 1
ATOM 1130 C C . SER B 2 54 ? -12.534 -30.718 17.412 1.00 15.16 71 SER B C 1
ATOM 1131 O O . SER B 2 54 ? -13.083 -30.319 16.385 1.00 14.39 71 SER B O 1
ATOM 1139 N N . VAL B 2 55 ? -11.410 -31.424 17.403 1.00 16.05 72 VAL B N 1
ATOM 1140 C CA . VAL B 2 55 ? -10.760 -31.800 16.156 1.00 16.18 72 VAL B CA 1
ATOM 1141 C C . VAL B 2 55 ? -11.607 -32.797 15.370 1.00 17.52 72 VAL B C 1
ATOM 1142 O O . VAL B 2 55 ? -11.726 -32.689 14.150 1.00 17.19 72 VAL B O 1
ATOM 1155 N N . LYS B 2 56 ? -12.183 -33.771 16.069 1.00 19.33 73 LYS B N 1
ATOM 1156 C CA . LYS B 2 56 ? -12.944 -34.822 15.404 1.00 26.47 73 LYS B CA 1
ATOM 1157 C C . LYS B 2 56 ? -14.222 -34.249 14.800 1.00 20.42 73 LYS B C 1
ATOM 1158 O O . LYS B 2 56 ? -14.613 -34.626 13.696 1.00 23.80 73 LYS B O 1
ATOM 1177 N N . GLU B 2 57 ? -14.866 -33.336 15.521 1.00 19.22 74 GLU B N 1
ATOM 1178 C CA . GLU B 2 57 ? -16.064 -32.670 15.015 1.00 29.51 74 GLU B CA 1
ATOM 1179 C C . GLU B 2 57 ? -15.707 -31.555 14.035 1.00 16.61 74 GLU B C 1
ATOM 1180 O O . GLU B 2 57 ? -16.561 -31.079 13.289 1.00 16.35 74 GLU B O 1
ATOM 1192 N N . ASP B 2 58 ? -14.441 -31.145 14.052 1.00 15.50 75 ASP B N 1
ATOM 1193 C CA . ASP B 2 58 ? -13.943 -30.071 13.196 1.00 13.89 75 ASP B CA 1
ATOM 1194 C C . ASP B 2 58 ? -14.717 -28.774 13.429 1.00 14.43 75 ASP B C 1
ATOM 1195 O O . ASP B 2 58 ? -15.101 -28.086 12.482 1.00 11.99 75 ASP B O 1
ATOM 1204 N N . ARG B 2 59 ? -14.941 -28.452 14.699 1.00 12.31 76 ARG B N 1
ATOM 1205 C CA . ARG B 2 59 ? -15.601 -27.210 15.082 1.00 11.27 76 ARG B CA 1
ATOM 1206 C C . ARG B 2 59 ? -14.816 -26.529 16.195 1.00 10.53 76 ARG B C 1
ATOM 1207 O O . ARG B 2 59 ? -14.183 -27.191 17.020 1.00 11.64 76 ARG B O 1
ATOM 1228 N N . ILE B 2 60 ? -14.858 -25.201 16.204 1.00 9.42 77 ILE B N 1
ATOM 1229 C CA . ILE B 2 60 ? -14.109 -24.413 17.172 1.00 10.78 77 ILE B CA 1
ATOM 1230 C C . ILE B 2 60 ? -14.827 -23.094 17.441 1.00 11.63 77 ILE B C 1
ATOM 1231 O O . ILE B 2 60 ? -15.419 -22.503 16.536 1.00 7.97 77 ILE B O 1
ATOM 1247 N N . ALA B 2 61 ? -14.772 -22.645 18.692 1.00 8.53 78 ALA B N 1
ATOM 1248 C CA . ALA B 2 61 ? -15.449 -21.424 19.111 1.00 10.54 78 ALA B CA 1
ATOM 1249 C C . ALA B 2 61 ? -14.489 -20.524 19.882 1.00 12.82 78 ALA B C 1
ATOM 1250 O O . ALA B 2 61 ? -13.802 -20.978 20.797 1.00 8.75 78 ALA B O 1
ATOM 1257 N N . TYR B 2 62 ? -14.449 -19.252 19.492 1.00 13.50 79 TYR B N 1
ATOM 1258 C CA . TYR B 2 62 ? -13.600 -18.251 20.135 1.00 7.94 79 TYR B CA 1
ATOM 1259 C C . TYR B 2 62 ? -14.425 -17.320 21.020 1.00 15.29 79 TYR B C 1
ATOM 1260 O O . TYR B 2 62 ? -15.397 -16.727 20.559 1.00 10.39 79 TYR B O 1
ATOM 1278 N N . GLY B 2 63 ? -14.037 -17.195 22.287 1.00 13.09 80 GLY B N 1
ATOM 1279 C CA . GLY B 2 63 ? -14.653 -16.232 23.189 1.00 11.57 80 GLY B CA 1
ATOM 1280 C C . GLY B 2 63 ? -15.779 -16.789 24.043 1.00 10.56 80 GLY B C 1
ATOM 1281 O O . GLY B 2 63 ? -16.283 -16.113 24.940 1.00 15.89 80 GLY B O 1
ATOM 1285 N N . GLY B 2 64 ? -16.176 -18.024 23.766 1.00 8.77 81 GLY B N 1
ATOM 1286 C CA . GLY B 2 64 ? -17.248 -18.667 24.499 1.00 9.40 81 GLY B CA 1
ATOM 1287 C C . GLY B 2 64 ? -17.589 -19.993 23.853 1.00 9.28 81 GLY B C 1
ATOM 1288 O O . GLY B 2 64 ? -16.932 -20.399 22.897 1.00 10.12 81 GLY B O 1
ATOM 1292 N N . PRO B 2 65 ? -18.614 -20.681 24.372 1.00 13.26 82 PRO B N 1
ATOM 1293 C CA . PRO B 2 65 ? -19.008 -21.982 23.824 1.00 10.79 82 PRO B CA 1
ATOM 1294 C C . PRO B 2 65 ? -19.750 -21.860 22.498 1.00 13.52 82 PRO B C 1
ATOM 1295 O O . PRO B 2 65 ? -20.220 -20.776 22.154 1.00 15.76 82 PRO B O 1
ATOM 1306 N N . TRP B 2 66 ? -19.838 -22.965 21.765 1.00 9.61 83 TRP B N 1
ATOM 1307 C CA . TRP B 2 66 ? -20.658 -23.042 20.562 1.00 9.33 83 TRP B CA 1
ATOM 1308 C C . TRP B 2 66 ? -22.089 -22.627 20.903 1.00 10.21 83 TRP B C 1
ATOM 1309 O O . TRP B 2 66 ? -22.706 -23.200 21.797 1.00 11.43 83 TRP B O 1
ATOM 1330 N N . ARG B 2 67 ? -22.606 -21.626 20.194 1.00 12.78 84 ARG B N 1
ATOM 1331 C CA . ARG B 2 67 ? -23.882 -21.001 20.545 1.00 22.06 84 ARG B CA 1
ATOM 1332 C C . ARG B 2 67 ? -25.059 -21.568 19.753 1.00 11.67 84 ARG B C 1
ATOM 1333 O O . ARG B 2 67 ? -26.201 -21.499 20.199 1.00 13.10 84 ARG B O 1
ATOM 1354 N N . PHE B 2 68 ? -24.781 -22.113 18.574 1.00 10.87 85 PHE B N 1
ATOM 1355 C CA . PHE B 2 68 ? -25.832 -22.634 17.705 1.00 13.04 85 PHE B CA 1
ATOM 1356 C C . PHE B 2 68 ? -26.351 -23.966 18.234 1.00 24.62 85 PHE B C 1
ATOM 1357 O O . PHE B 2 68 ? -25.564 -24.846 18.580 1.00 23.91 85 PHE B O 1
ATOM 1374 N N . ASP B 2 69 ? -27.673 -24.111 18.290 1.00 22.89 86 ASP B N 1
ATOM 1375 C CA . ASP B 2 69 ? -28.292 -25.321 18.829 1.00 18.39 86 ASP B CA 1
ATOM 1376 C C . ASP B 2 69 ? -29.482 -25.809 18.002 1.00 25.11 86 ASP B C 1
ATOM 1377 O O . ASP B 2 69 ? -30.060 -26.853 18.304 1.00 27.75 86 ASP B O 1
ATOM 1386 N N . ARG B 2 70 ? -29.851 -25.060 16.967 1.00 21.97 87 ARG B N 1
ATOM 1387 C CA . ARG B 2 70 ? -30.978 -25.446 16.123 1.00 24.99 87 ARG B CA 1
ATOM 1388 C C . ARG B 2 70 ? -30.551 -26.489 15.096 1.00 24.70 87 ARG B C 1
ATOM 1389 O O . ARG B 2 70 ? -29.390 -26.531 14.686 1.00 19.91 87 ARG B O 1
ATOM 1410 N N . LYS B 2 71 ? -31.503 -27.326 14.693 1.00 20.23 88 LYS B N 1
ATOM 1411 C CA . LYS B 2 71 ? -31.252 -28.406 13.744 1.00 18.04 88 LYS B CA 1
ATOM 1412 C C . LYS B 2 71 ? -32.174 -28.308 12.532 1.00 22.08 88 LYS B C 1
ATOM 1413 O O . LYS B 2 71 ? -33.225 -27.668 12.583 1.00 19.54 88 LYS B O 1
ATOM 1432 N N . TRP B 2 72 ? -31.767 -28.953 11.444 1.00 20.19 89 TRP B N 1
ATOM 1433 C CA . TRP B 2 72 ? -32.569 -29.029 10.230 1.00 18.44 89 TRP B CA 1
ATOM 1434 C C . TRP B 2 72 ? -33.709 -30.026 10.421 1.00 20.71 89 TRP B C 1
ATOM 1435 O O . TRP B 2 72 ? -33.509 -31.088 11.008 1.00 21.95 89 TRP B O 1
ATOM 1456 N N . ASN B 2 73 ? -34.901 -29.693 9.932 1.00 21.89 90 ASN B N 1
ATOM 1457 C CA . ASN B 2 73 ? -36.047 -30.588 10.076 1.00 27.29 90 ASN B CA 1
ATOM 1458 C C . ASN B 2 73 ? -36.062 -31.689 9.014 1.00 24.84 90 ASN B C 1
ATOM 1459 O O . ASN B 2 73 ? -36.877 -32.608 9.077 1.00 27.04 90 ASN B O 1
ATOM 1470 N N . GLY B 2 74 ? -35.161 -31.590 8.040 1.00 23.32 91 GLY B N 1
ATOM 1471 C CA . GLY B 2 74 ? -35.014 -32.622 7.027 1.00 24.35 91 GLY B CA 1
ATOM 1472 C C . GLY B 2 74 ? -35.986 -32.502 5.867 1.00 26.45 91 GLY B C 1
ATOM 1473 O O . GLY B 2 74 ? -36.068 -33.403 5.029 1.00 35.57 91 GLY B O 1
ATOM 1477 N N . THR B 2 75 ? -36.713 -31.389 5.812 1.00 24.40 92 THR B N 1
ATOM 1478 C CA . THR B 2 75 ? -37.744 -31.183 4.799 1.00 25.53 92 THR B CA 1
ATOM 1479 C C . THR B 2 75 ? -37.511 -29.907 3.994 1.00 38.69 92 THR B C 1
ATOM 1480 O O . THR B 2 75 ? -37.445 -29.940 2.766 1.00 24.34 92 THR B O 1
ATOM 1491 N N . ASP B 2 76 ? -37.391 -28.784 4.694 1.00 30.95 93 ASP B N 1
ATOM 1492 C CA . ASP B 2 76 ? -37.388 -27.476 4.049 1.00 25.07 93 ASP B CA 1
ATOM 1493 C C . ASP B 2 76 ? -36.031 -27.102 3.465 1.00 30.51 93 ASP B C 1
ATOM 1494 O O . ASP B 2 76 ? -34.991 -27.581 3.918 1.00 19.93 93 ASP B O 1
ATOM 1503 N N . ASP B 2 77 ? -36.053 -26.241 2.452 1.00 27.53 94 ASP B N 1
ATOM 1504 C CA . ASP B 2 77 ? -34.826 -25.688 1.900 1.00 19.59 94 ASP B CA 1
ATOM 1505 C C . ASP B 2 77 ? -34.110 -24.865 2.959 1.00 18.44 94 ASP B C 1
ATOM 1506 O O . ASP B 2 77 ? -34.730 -24.368 3.900 1.00 20.54 94 ASP B O 1
ATOM 1515 N N . VAL B 2 78 ? -32.800 -24.733 2.797 1.00 24.12 95 VAL B N 1
ATOM 1516 C CA . VAL B 2 78 ? -31.993 -23.873 3.647 1.00 13.33 95 VAL B CA 1
ATOM 1517 C C . VAL B 2 78 ? -31.281 -22.873 2.754 1.00 14.90 95 VAL B C 1
ATOM 1518 O O . VAL B 2 78 ? -31.274 -23.026 1.531 1.00 14.89 95 VAL B O 1
ATOM 1531 N N . GLN B 2 79 ? -30.693 -21.850 3.360 1.00 28.50 96 GLN B N 1
ATOM 1532 C CA . GLN B 2 79 ? -29.865 -20.909 2.620 1.00 16.52 96 GLN B CA 1
ATOM 1533 C C . GLN B 2 79 ? -28.463 -20.894 3.199 1.00 11.80 96 GLN B C 1
ATOM 1534 O O . GLN B 2 79 ? -28.281 -20.896 4.416 1.00 13.21 96 GLN B O 1
ATOM 1548 N N . VAL B 2 80 ? -27.477 -20.909 2.311 1.00 9.65 97 VAL B N 1
ATOM 1549 C CA . VAL B 2 80 ? -26.085 -20.772 2.703 1.00 9.31 97 VAL B CA 1
ATOM 1550 C C . VAL B 2 80 ? -25.610 -19.373 2.336 1.00 10.27 97 VAL B C 1
ATOM 1551 O O . VAL B 2 80 ? -25.737 -18.948 1.188 1.00 9.33 97 VAL B O 1
ATOM 1564 N N . ILE B 2 81 ? -25.089 -18.650 3.320 1.00 8.74 98 ILE B N 1
ATOM 1565 C CA . ILE B 2 81 ? -24.463 -17.363 3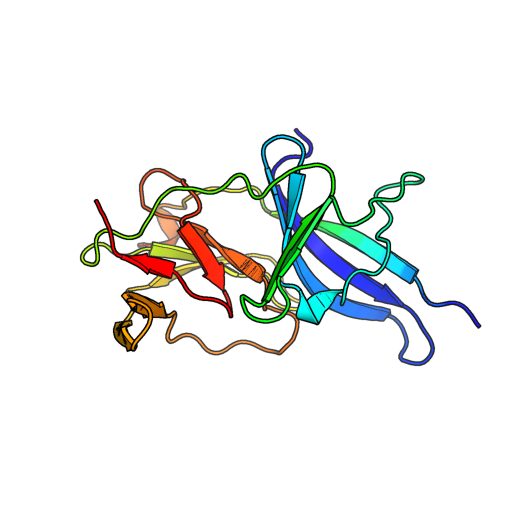.055 1.00 8.56 98 ILE B CA 1
ATOM 1566 C C . ILE B 2 81 ? -23.045 -17.652 2.582 1.00 8.48 98 ILE B C 1
ATOM 1567 O O . ILE B 2 81 ? -22.102 -17.696 3.373 1.00 8.45 98 ILE B O 1
ATOM 1583 N N . VAL B 2 82 ? -22.915 -17.875 1.279 1.00 8.65 99 VAL B N 1
ATOM 1584 C CA . VAL B 2 82 ? -21.653 -18.297 0.691 1.00 8.83 99 VAL B CA 1
ATOM 1585 C C . VAL B 2 82 ? -20.665 -17.137 0.614 1.00 14.50 99 VAL B C 1
ATOM 1586 O O . VAL B 2 82 ? -20.930 -16.125 -0.036 1.00 9.48 99 VAL B O 1
ATOM 1599 N N . VAL B 2 83 ? -19.525 -17.299 1.279 1.00 8.75 100 VAL B N 1
ATOM 1600 C CA . VAL B 2 83 ? -18.470 -16.294 1.267 1.00 8.83 100 VAL B CA 1
ATOM 1601 C C . VAL B 2 83 ? -17.227 -16.882 0.600 1.00 10.80 100 VAL B C 1
ATOM 1602 O O . VAL B 2 83 ? -16.290 -17.320 1.269 1.00 12.26 100 VAL B O 1
ATOM 1615 N N . GLU B 2 84 ? -17.248 -16.893 -0.730 1.00 9.66 101 GLU B N 1
ATOM 1616 C CA . GLU B 2 84 ? -16.136 -17.384 -1.536 1.00 10.89 101 GLU B CA 1
ATOM 1617 C C . GLU B 2 84 ? -14.944 -16.441 -1.498 1.00 10.58 101 GLU B C 1
ATOM 1618 O O . GLU B 2 84 ? -15.124 -15.223 -1.447 1.00 10.91 101 GLU B O 1
ATOM 1630 N N . PRO B 2 85 ? -13.721 -16.991 -1.572 1.00 11.16 102 PRO B N 1
ATOM 1631 C CA . PRO B 2 85 ? -12.561 -16.106 -1.723 1.00 11.59 102 PRO B CA 1
ATOM 1632 C C . PRO B 2 85 ? -12.632 -15.291 -3.013 1.00 12.12 102 PRO B C 1
ATOM 1633 O O . PRO B 2 85 ? -12.878 -15.857 -4.078 1.00 12.72 102 PRO B O 1
ATOM 1644 N N . GLY B 2 86 ? -12.439 -13.980 -2.912 1.00 14.60 103 GLY B N 1
ATOM 1645 C CA . GLY B 2 86 ? -12.358 -13.124 -4.083 1.00 15.19 103 GLY B CA 1
ATOM 1646 C C . GLY B 2 86 ? -13.695 -12.804 -4.729 1.00 13.19 103 GLY B C 1
ATOM 1647 O O . GLY B 2 86 ? -13.742 -12.330 -5.865 1.00 14.75 103 GLY B O 1
ATOM 1651 N N . LYS B 2 87 ? -14.783 -13.062 -4.011 1.00 11.88 104 LYS B N 1
ATOM 1652 C CA . LYS B 2 87 ? -16.118 -12.739 -4.505 1.00 11.85 104 LYS B CA 1
ATOM 1653 C C . LYS B 2 87 ? -17.005 -12.253 -3.370 1.00 11.03 104 LYS B C 1
ATOM 1654 O O . LYS B 2 87 ? -16.852 -12.671 -2.222 1.00 10.41 104 LYS B O 1
ATOM 1673 N N . ALA B 2 88 ? -17.929 -11.359 -3.702 1.00 13.44 105 ALA B N 1
ATOM 1674 C CA . ALA B 2 88 ? -18.873 -10.839 -2.727 1.00 17.51 105 ALA B CA 1
ATOM 1675 C C . ALA B 2 88 ? -19.711 -11.972 -2.155 1.00 11.84 105 ALA B C 1
ATOM 1676 O O . ALA B 2 88 ? -19.963 -12.971 -2.829 1.00 11.89 105 ALA B O 1
ATOM 1683 N N . ALA B 2 89 ? -20.135 -11.816 -0.907 1.00 9.66 106 ALA B N 1
ATOM 1684 C CA . ALA B 2 89 ? -21.019 -12.788 -0.283 1.00 9.23 106 ALA B CA 1
ATOM 1685 C C . ALA B 2 89 ? -22.318 -12.898 -1.074 1.00 9.48 106 ALA B C 1
ATOM 1686 O O . ALA B 2 89 ? -22.755 -11.930 -1.691 1.00 9.97 106 ALA B O 1
ATOM 1693 N N . VAL B 2 90 ? -22.915 -14.085 -1.068 1.00 11.04 107 VAL B N 1
ATOM 1694 C CA . VAL B 2 90 ? -24.217 -14.304 -1.692 1.00 11.32 107 VAL B CA 1
ATOM 1695 C C . VAL B 2 90 ? -25.013 -15.329 -0.896 1.00 11.55 107 VAL B C 1
ATOM 1696 O O . VAL B 2 90 ? -24.436 -16.206 -0.251 1.00 15.50 107 VAL B O 1
ATOM 1709 N N . ASN B 2 91 ? -26.337 -15.212 -0.942 1.00 11.51 108 ASN B N 1
ATOM 1710 C CA . ASN B 2 91 ? -27.219 -16.227 -0.380 1.00 12.02 108 ASN B CA 1
ATOM 1711 C C . ASN B 2 91 ? -27.624 -17.227 -1.453 1.00 13.35 108 ASN B C 1
ATOM 1712 O O . ASN B 2 91 ? -28.110 -16.843 -2.518 1.00 13.81 108 ASN B O 1
ATOM 1723 N N . ILE B 2 92 ? -27.412 -18.506 -1.161 1.00 14.08 109 ILE B N 1
ATOM 1724 C CA . ILE B 2 92 ? -27.795 -19.592 -2.059 1.00 25.06 109 ILE B CA 1
ATOM 1725 C C . ILE B 2 92 ? -28.788 -20.509 -1.363 1.00 21.62 109 ILE B C 1
ATOM 1726 O O . ILE B 2 92 ? -28.475 -21.098 -0.331 1.00 15.77 109 ILE B O 1
ATOM 1742 N N . GLN B 2 93 ? -29.981 -20.635 -1.933 1.00 16.86 110 GLN B N 1
ATOM 1743 C CA . GLN B 2 93 ? -30.992 -21.519 -1.372 1.00 17.59 110 GLN B CA 1
ATOM 1744 C C . GLN B 2 93 ? -30.828 -22.917 -1.952 1.00 23.42 110 GLN B C 1
ATOM 1745 O O . GLN B 2 93 ? -30.696 -23.084 -3.163 1.00 20.07 110 GLN B O 1
ATOM 1759 N N . THR B 2 94 ? -30.825 -23.919 -1.079 1.00 19.28 111 THR B N 1
ATOM 1760 C CA . THR B 2 94 ? -30.590 -25.292 -1.505 1.00 20.64 111 THR B CA 1
ATOM 1761 C C . THR B 2 94 ? -31.216 -26.285 -0.530 1.00 21.95 111 THR B C 1
ATOM 1762 O O . THR B 2 94 ? -31.534 -25.935 0.606 1.00 20.24 111 THR B O 1
ATOM 1773 N N . LYS B 2 95 ? -31.390 -27.519 -0.994 1.00 22.57 112 LYS B N 1
ATOM 1774 C CA . LYS B 2 95 ? -31.954 -28.595 -0.188 1.00 23.25 112 LYS B CA 1
ATOM 1775 C C . LYS B 2 95 ? -30.854 -29.585 0.203 1.00 23.31 112 LYS B C 1
ATOM 1776 O O . LYS B 2 95 ? -30.296 -30.259 -0.661 1.00 24.28 112 LYS B O 1
ATOM 1795 N N . PRO B 2 96 ? -30.526 -29.670 1.503 1.00 25.81 113 PRO B N 1
ATOM 1796 C CA . PRO B 2 96 ? -29.489 -30.624 1.915 1.00 30.70 113 PRO B CA 1
ATOM 1797 C C . PRO B 2 96 ? -29.892 -32.076 1.662 1.00 24.17 113 PRO B C 1
ATOM 1798 O O . PRO B 2 96 ? -31.082 -32.392 1.669 1.00 25.02 113 PRO B O 1
ATOM 1809 N N . GLY B 2 97 ? -28.906 -32.939 1.437 1.00 33.57 114 GLY B N 1
ATOM 1810 C CA . GLY B 2 97 ? -29.151 -34.360 1.252 1.00 26.65 114 GLY B CA 1
ATOM 1811 C C . GLY B 2 97 ? -28.970 -35.125 2.549 1.00 44.34 114 GLY B C 1
ATOM 1812 O O . GLY B 2 97 ? -27.921 -35.037 3.188 1.00 58.24 114 GLY B O 1
ATOM 1816 N N . VAL B 2 98 ? -29.994 -35.877 2.939 1.00 34.69 115 VAL B N 1
ATOM 1817 C CA . VAL B 2 98 ? -29.949 -36.648 4.176 1.00 31.80 115 VAL B CA 1
ATOM 1818 C C . VAL B 2 98 ? -29.031 -37.858 4.028 1.00 32.27 115 VAL B C 1
ATOM 1819 O O . VAL B 2 98 ? -29.107 -38.588 3.039 1.00 33.34 115 VAL B O 1
ATOM 1824 N N . PHE B 2 99 ? -28.166 -38.060 5.018 1.00 36.55 116 PHE B N 1
ATOM 1825 C CA . PHE B 2 99 ? -27.210 -39.164 5.007 1.00 38.82 116 PHE B CA 1
ATOM 1826 C C . PHE B 2 99 ? -27.117 -39.804 6.389 1.00 41.42 116 PHE B C 1
ATOM 1827 O O . PHE B 2 99 ? -27.081 -39.109 7.404 1.00 33.19 116 PHE B O 1
ATOM 1833 N N . LYS B 2 100 ? -27.076 -41.133 6.417 1.00 49.25 117 LYS B N 1
ATOM 1834 C CA . LYS B 2 100 ? -27.017 -41.883 7.668 1.00 34.47 117 LYS B CA 1
ATOM 1835 C C . LYS B 2 100 ? -25.578 -42.191 8.070 1.00 33.57 117 LYS B C 1
ATOM 1836 O O . LYS B 2 100 ? -24.766 -42.602 7.240 1.00 33.59 117 LYS B O 1
ATOM 1855 N N . THR B 2 101 ? -25.275 -41.981 9.348 1.00 24.12 118 THR B N 1
ATOM 1856 C CA . THR B 2 101 ? -23.960 -42.287 9.902 1.00 23.06 118 THR B CA 1
ATOM 1857 C C . THR B 2 101 ? -24.129 -43.075 11.198 1.00 23.10 118 THR B C 1
ATOM 1858 O O . THR B 2 101 ? -25.230 -43.138 11.743 1.00 23.62 118 THR B O 1
ATOM 1869 N N . PRO B 2 102 ? -23.037 -43.673 11.700 1.00 22.69 119 PRO B N 1
ATOM 1870 C CA . PRO B 2 102 ? -23.116 -44.407 12.967 1.00 22.75 119 PRO B CA 1
ATOM 1871 C C . PRO B 2 102 ? -23.358 -43.486 14.160 1.00 21.36 119 PRO B C 1
ATOM 1872 O O . PRO B 2 102 ? -23.745 -43.957 15.229 1.00 21.55 119 PRO B O 1
ATOM 1883 N N . LEU B 2 103 ? -23.130 -42.189 13.968 1.00 20.14 120 LEU B N 1
ATOM 1884 C CA . LEU B 2 103 ? -23.276 -41.204 15.035 1.00 18.99 120 LEU B CA 1
ATOM 1885 C C . LEU B 2 103 ? -24.654 -40.551 15.011 1.00 23.72 120 LEU B C 1
ATOM 1886 O O . LEU B 2 103 ? -25.092 -39.967 16.002 1.00 29.28 120 LEU B O 1
ATOM 1902 N N . GLY B 2 104 ? -25.334 -40.656 13.874 1.00 20.36 121 GLY B N 1
ATOM 1903 C CA . GLY B 2 104 ? -26.649 -40.066 13.718 1.00 21.00 121 GLY B CA 1
ATOM 1904 C C . GLY B 2 104 ? -26.922 -39.673 12.281 1.00 21.63 121 GLY B C 1
ATOM 1905 O O . GLY B 2 104 ? -26.036 -39.738 11.428 1.00 21.41 121 GLY B O 1
ATOM 1909 N N . GLU B 2 105 ? -28.156 -39.264 12.013 1.00 22.58 122 GLU B N 1
ATOM 1910 C CA . GLU B 2 105 ? -28.549 -38.833 10.679 1.00 32.34 122 GLU B CA 1
ATOM 1911 C C . GLU B 2 105 ? -28.048 -37.411 10.437 1.00 32.45 122 GLU B C 1
ATOM 1912 O O . GLU B 2 105 ? -28.140 -36.556 11.319 1.00 33.86 122 GLU B O 1
ATOM 1924 N N . VAL B 2 106 ? -27.518 -37.170 9.241 1.00 32.62 123 VAL B N 1
ATOM 1925 C CA . VAL B 2 106 ? -26.825 -35.922 8.930 1.00 33.61 123 VAL B CA 1
ATOM 1926 C C . VAL B 2 106 ? -27.253 -35.357 7.578 1.00 29.44 123 VAL B C 1
ATOM 1927 O O . VAL B 2 106 ? -27.606 -36.103 6.665 1.00 31.18 123 VAL B O 1
ATOM 1940 N N . GLY B 2 107 ? -27.220 -34.031 7.469 1.00 25.44 124 GLY B N 1
ATOM 1941 C CA . GLY B 2 107 ? -27.476 -33.343 6.216 1.00 24.79 124 GLY B CA 1
ATOM 1942 C C . GLY B 2 107 ? -26.217 -32.654 5.724 1.00 24.52 124 GLY B C 1
ATOM 1943 O O . GLY B 2 107 ? -25.426 -32.154 6.525 1.00 26.95 124 GLY B O 1
ATOM 1947 N N . ALA B 2 108 ? -26.030 -32.629 4.408 1.00 25.72 125 ALA B N 1
ATOM 1948 C CA . ALA B 2 108 ? -24.854 -32.004 3.808 1.00 21.99 125 ALA B CA 1
ATOM 1949 C C . ALA B 2 108 ? -25.235 -31.203 2.566 1.00 22.88 125 ALA B C 1
ATOM 1950 O O . ALA B 2 108 ? -26.150 -31.575 1.833 1.00 24.99 125 ALA B O 1
ATOM 1957 N N . VAL B 2 109 ? -24.524 -30.101 2.342 1.00 26.42 126 VAL B N 1
ATOM 1958 C CA . VAL B 2 109 ? -24.773 -29.231 1.195 1.00 32.05 126 VAL B CA 1
ATOM 1959 C C . VAL B 2 109 ? -24.077 -29.777 -0.052 1.00 33.74 126 VAL B C 1
ATOM 1960 O O . VAL B 2 109 ? -22.870 -30.020 -0.049 1.00 27.72 126 VAL B O 1
ATOM 1973 N N . SER B 2 110 ? -24.847 -29.965 -1.120 1.00 27.08 127 SER B N 1
ATOM 1974 C CA . SER B 2 110 ? -24.334 -30.580 -2.342 1.00 33.51 127 SER B CA 1
ATOM 1975 C C . SER B 2 110 ? -23.461 -29.625 -3.156 1.00 40.93 127 SER B C 1
ATOM 1976 O O . SER B 2 110 ? -22.733 -30.050 -4.053 1.00 66.71 127 SER B O 1
ATOM 1984 N N . LEU B 2 111 ? -23.542 -28.337 -2.841 1.00 34.66 128 LEU B N 1
ATOM 1985 C CA . LEU B 2 111 ? -22.783 -27.315 -3.555 1.00 31.42 128 LEU B CA 1
ATOM 1986 C C . LEU B 2 111 ? -21.275 -27.485 -3.378 1.00 37.65 128 LEU B C 1
ATOM 1987 O O . LEU B 2 111 ? -20.804 -27.887 -2.313 1.00 27.53 128 LEU B O 1
ATOM 2003 N N . ASP B 2 112 ? -20.530 -27.171 -4.436 1.00 30.94 129 ASP B N 1
ATOM 2004 C CA . ASP B 2 112 ? -19.071 -27.238 -4.419 1.00 30.81 129 ASP B CA 1
ATOM 2005 C C . ASP B 2 112 ? -18.462 -25.847 -4.581 1.00 27.62 129 ASP B C 1
ATOM 2006 O O . ASP B 2 112 ? -18.743 -25.148 -5.553 1.00 29.74 129 ASP B O 1
ATOM 2015 N N . TYR B 2 113 ? -17.633 -25.456 -3.618 1.00 19.00 130 TYR B N 1
ATOM 2016 C CA . TYR B 2 113 ? -16.953 -24.166 -3.650 1.00 18.43 130 TYR B CA 1
ATOM 2017 C C . TYR B 2 113 ? -15.482 -24.344 -3.288 1.00 17.69 130 TYR B C 1
ATOM 2018 O O . TYR B 2 113 ? -15.110 -25.355 -2.694 1.00 17.37 130 TYR B O 1
ATOM 2036 N N . PRO B 2 114 ? -14.638 -23.361 -3.645 1.00 23.56 131 PRO B N 1
ATOM 2037 C CA . PRO B 2 114 ? -13.206 -23.438 -3.331 1.00 32.32 131 PRO B CA 1
ATOM 2038 C C . PRO B 2 114 ? -12.917 -23.594 -1.837 1.00 30.11 131 PRO B C 1
ATOM 2039 O O . PRO B 2 114 ? -13.770 -23.271 -1.010 1.00 22.48 131 PRO B O 1
ATOM 2050 N N . ARG B 2 115 ? -11.714 -24.076 -1.529 1.00 31.19 132 ARG B N 1
ATOM 2051 C CA . ARG B 2 115 ? -11.259 -24.368 -0.166 1.00 29.57 132 ARG B CA 1
ATOM 2052 C C . ARG B 2 115 ? -11.713 -23.363 0.896 1.00 26.48 132 ARG B C 1
ATOM 2053 O O . ARG B 2 115 ? -12.390 -23.726 1.860 1.00 34.74 132 ARG B O 1
ATOM 2074 N N . GLY B 2 116 ? -11.336 -22.102 0.714 1.00 18.04 133 GLY B N 1
ATOM 2075 C CA . GLY B 2 116 ? -11.549 -21.080 1.725 1.00 17.10 133 GLY B CA 1
ATOM 2076 C C . GLY B 2 116 ? -12.989 -20.641 1.937 1.00 14.88 133 GLY B C 1
ATOM 2077 O O . GLY B 2 116 ? -13.237 -19.657 2.633 1.00 14.25 133 GLY B O 1
ATOM 2081 N N . THR B 2 117 ? -13.937 -21.361 1.341 1.00 14.02 134 THR B N 1
ATOM 2082 C CA . THR B 2 117 ? -15.359 -21.071 1.523 1.00 12.23 134 THR B CA 1
ATOM 2083 C C . THR B 2 117 ? -15.914 -21.794 2.747 1.00 11.58 134 THR B C 1
ATOM 2084 O O . THR B 2 117 ? -16.977 -21.442 3.264 1.00 10.32 134 THR B O 1
ATOM 2095 N N . SER B 2 118 ? -15.189 -22.809 3.204 1.00 15.19 135 SER B N 1
ATOM 2096 C CA . SER B 2 118 ? -15.604 -23.597 4.356 1.00 13.76 135 SER B CA 1
ATOM 2097 C C . SER B 2 118 ? -15.815 -22.712 5.579 1.00 13.31 135 SER B C 1
ATOM 2098 O O . SER B 2 118 ? -14.972 -21.875 5.906 1.00 13.45 135 SER B O 1
ATOM 2104 N N . GLY B 2 119 ? -16.949 -22.909 6.244 1.00 10.88 136 GLY B N 1
ATOM 2105 C CA . GLY B 2 119 ? -17.328 -22.100 7.387 1.00 14.15 136 GLY B CA 1
ATOM 2106 C C . GLY B 2 119 ? -18.490 -21.172 7.078 1.00 8.84 136 GLY B C 1
ATOM 2107 O O . GLY B 2 119 ? -19.043 -20.546 7.980 1.00 8.34 136 GLY B O 1
ATOM 2111 N N . SER B 2 120 ? -18.855 -21.078 5.802 1.00 9.37 137 SER B N 1
ATOM 2112 C CA . SER B 2 120 ? -20.003 -20.276 5.395 1.00 9.79 137 SER B CA 1
ATOM 2113 C C . SER B 2 120 ? -21.266 -20.814 6.073 1.00 6.98 137 SER B C 1
ATOM 2114 O O . SER B 2 120 ? -21.562 -22.000 5.962 1.00 9.28 137 SER B O 1
ATOM 2122 N N . PRO B 2 121 ? -22.013 -19.947 6.780 1.00 9.47 138 PRO B N 1
ATOM 2123 C CA . PRO B 2 121 ? -23.131 -20.445 7.593 1.00 9.49 138 PRO B CA 1
ATOM 2124 C C . PRO B 2 121 ? -24.329 -20.947 6.797 1.00 19.09 138 PRO B C 1
ATOM 2125 O O . PRO B 2 121 ? -24.617 -20.448 5.710 1.00 10.62 138 PRO B O 1
ATOM 2136 N N . ILE B 2 122 ? -25.016 -21.932 7.370 1.00 13.72 139 ILE B N 1
ATOM 2137 C CA . ILE B 2 122 ? -26.249 -22.479 6.810 1.00 10.75 139 ILE B CA 1
ATOM 2138 C C . ILE B 2 122 ? -27.417 -22.060 7.698 1.00 11.43 139 ILE B C 1
ATOM 2139 O O . ILE B 2 122 ? -27.419 -22.339 8.898 1.00 11.55 139 ILE B O 1
ATOM 2155 N N . LEU B 2 123 ? -28.399 -21.387 7.102 1.00 13.12 140 LEU B N 1
ATOM 2156 C CA . LEU B 2 123 ? -29.546 -20.854 7.835 1.00 19.62 140 LEU B CA 1
ATOM 2157 C C . LEU B 2 123 ? -30.833 -21.597 7.497 1.00 20.81 140 LEU B C 1
ATOM 2158 O O . LEU B 2 123 ? -31.017 -22.043 6.365 1.00 14.79 140 LEU B O 1
ATOM 2174 N N . ASP B 2 124 ? -31.725 -21.717 8.479 1.00 18.05 141 ASP B N 1
ATOM 2175 C CA . ASP B 2 124 ? -33.090 -22.169 8.218 1.00 18.37 141 ASP B CA 1
ATOM 2176 C C . ASP B 2 124 ? -33.972 -20.954 7.943 1.00 21.93 141 ASP B C 1
ATOM 2177 O O . ASP B 2 124 ? -33.513 -19.815 8.036 1.00 17.78 141 ASP B O 1
ATOM 2186 N N . SER B 2 125 ? -35.236 -21.203 7.618 1.00 21.12 142 SER B N 1
ATOM 2187 C CA . SER B 2 125 ? -36.162 -20.141 7.234 1.00 29.25 142 SER B CA 1
ATOM 2188 C C . SER B 2 125 ? -36.377 -19.111 8.344 1.00 31.48 142 SER B C 1
ATOM 2189 O O . SER B 2 125 ? -36.755 -17.972 8.071 1.00 26.85 142 SER B O 1
ATOM 2197 N N . ASN B 2 126 ? -36.134 -19.510 9.589 1.00 28.54 143 ASN B N 1
ATOM 2198 C CA . ASN B 2 126 ? -36.285 -18.605 10.726 1.00 25.96 143 ASN B CA 1
ATOM 2199 C C . ASN B 2 126 ? -35.063 -17.712 10.920 1.00 24.79 143 ASN B C 1
ATOM 2200 O O . ASN B 2 126 ? -35.066 -16.821 11.770 1.00 27.92 143 ASN B O 1
ATOM 2211 N N . GLY B 2 127 ? -34.020 -17.954 10.133 1.00 20.74 144 GLY B N 1
ATOM 2212 C CA . GLY B 2 127 ? -32.795 -17.180 10.227 1.00 25.73 144 GLY B CA 1
ATOM 2213 C C . GLY B 2 127 ? -31.818 -17.752 11.238 1.00 23.37 144 GLY B C 1
ATOM 2214 O O . GLY B 2 127 ? -30.770 -17.161 11.502 1.00 22.57 144 GLY B O 1
ATOM 2218 N N . ASP B 2 128 ? -32.160 -18.903 11.808 1.00 17.20 145 ASP B N 1
ATOM 2219 C CA . ASP B 2 128 ? -31.284 -19.573 12.760 1.00 17.12 145 ASP B CA 1
ATOM 2220 C C . ASP B 2 128 ? -30.230 -20.391 12.026 1.00 15.05 145 ASP B C 1
ATOM 2221 O O . ASP B 2 128 ? -30.536 -21.086 11.058 1.00 17.31 145 ASP B O 1
ATOM 2230 N N . ILE B 2 129 ? -28.991 -20.301 12.495 1.00 13.95 146 ILE B N 1
ATOM 2231 C CA . ILE B 2 129 ? -27.895 -21.048 11.898 1.00 12.74 146 ILE B CA 1
ATOM 2232 C C . ILE B 2 129 ? -27.932 -22.493 12.390 1.00 14.23 146 ILE B C 1
ATOM 2233 O O . ILE B 2 129 ? -27.940 -22.753 13.593 1.00 14.71 146 ILE B O 1
ATOM 2249 N N . ILE B 2 130 ? -27.962 -23.424 11.442 1.00 12.87 147 ILE B N 1
ATOM 2250 C CA . ILE B 2 130 ? -28.107 -24.845 11.743 1.00 16.29 147 ILE B CA 1
ATOM 2251 C C . ILE B 2 130 ? -26.843 -25.631 11.406 1.00 29.91 147 ILE B C 1
ATOM 2252 O O . ILE B 2 130 ? -26.817 -26.856 11.531 1.00 13.20 147 ILE B O 1
ATOM 2268 N N . GLY B 2 131 ? -25.799 -24.923 10.980 1.00 15.10 148 GLY B N 1
ATOM 2269 C CA . GLY B 2 131 ? -24.529 -25.552 10.670 1.00 10.99 148 GLY B CA 1
ATOM 2270 C C . GLY B 2 131 ? -23.649 -24.663 9.811 1.00 10.14 148 GLY B C 1
ATOM 2271 O O . GLY B 2 131 ? -24.081 -23.605 9.358 1.00 9.97 148 GLY B O 1
ATOM 2275 N N . LEU B 2 132 ? -22.409 -25.092 9.598 1.00 9.87 149 LEU B N 1
ATOM 2276 C CA . LEU B 2 132 ? -21.479 -24.372 8.734 1.00 9.44 149 LEU B CA 1
ATOM 2277 C C . LEU B 2 132 ? -21.125 -25.222 7.524 1.00 9.54 149 LEU B C 1
ATOM 2278 O O . LEU B 2 132 ? -20.939 -26.435 7.635 1.00 9.89 149 LEU B O 1
ATOM 2294 N N . TYR B 2 133 ? -21.037 -24.569 6.369 1.00 9.50 150 TYR B N 1
ATOM 2295 C CA . TYR B 2 133 ? -20.700 -25.237 5.121 1.00 9.91 150 TYR B CA 1
ATOM 2296 C C . TYR B 2 133 ? -19.345 -25.926 5.228 1.00 11.10 150 TYR B C 1
ATOM 2297 O O . TYR B 2 133 ? -18.370 -25.334 5.692 1.00 10.12 150 TYR B O 1
ATOM 2315 N N . GLY B 2 134 ? -19.298 -27.183 4.796 1.00 11.41 151 GLY B N 1
ATOM 2316 C CA . GLY B 2 134 ? -18.101 -27.996 4.905 1.00 25.23 151 GLY B CA 1
ATOM 2317 C C . GLY B 2 134 ? -18.133 -28.868 6.146 1.00 11.32 151 GLY B C 1
ATOM 2318 O O . GLY B 2 134 ? -17.249 -29.698 6.352 1.00 11.99 151 GLY B O 1
ATOM 2322 N N . ASN B 2 135 ? -19.159 -28.675 6.972 1.00 12.17 152 ASN B N 1
ATOM 2323 C CA . ASN B 2 135 ? -19.325 -29.439 8.204 1.00 11.34 152 ASN B CA 1
ATOM 2324 C C . ASN B 2 135 ? -20.704 -30.096 8.266 1.00 21.64 152 ASN B C 1
ATOM 2325 O O . ASN B 2 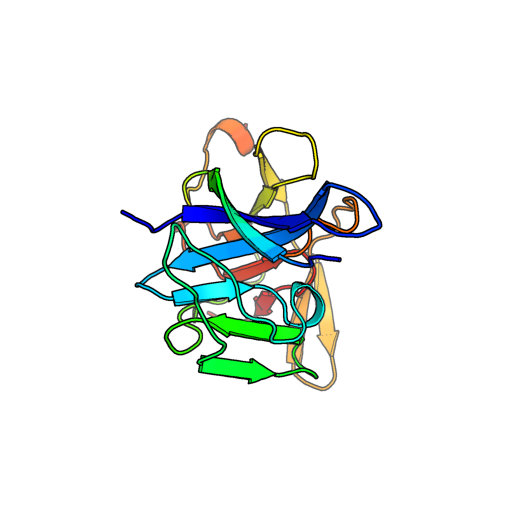135 ? -20.874 -31.135 8.901 1.00 25.41 152 ASN B O 1
ATOM 2336 N N . GLY B 2 136 ? -21.682 -29.488 7.602 1.00 31.49 153 GLY B N 1
ATOM 2337 C CA . GLY B 2 136 ? -23.011 -30.067 7.489 1.00 23.24 153 GLY B CA 1
ATOM 2338 C C . GLY B 2 136 ? -23.966 -29.633 8.586 1.00 15.04 153 GLY B C 1
ATOM 2339 O O . GLY B 2 136 ? -23.686 -28.696 9.337 1.00 11.74 153 GLY B O 1
ATOM 2343 N N . VAL B 2 137 ? -25.100 -30.326 8.671 1.00 13.22 154 VAL B N 1
ATOM 2344 C CA . VAL B 2 137 ? -26.134 -30.026 9.657 1.00 13.87 154 VAL B CA 1
ATOM 2345 C C . VAL B 2 137 ? -26.644 -31.305 10.311 1.00 15.41 154 VAL B C 1
ATOM 2346 O O . VAL B 2 137 ? -26.475 -32.396 9.768 1.00 20.80 154 VAL B O 1
ATOM 2359 N N . GLU B 2 138 ? -27.274 -31.160 11.473 1.00 24.39 155 GLU B N 1
ATOM 2360 C CA . GLU B 2 138 ? -27.892 -32.285 12.169 1.00 34.91 155 GLU B CA 1
ATOM 2361 C C . GLU B 2 138 ? -29.398 -32.299 11.929 1.00 28.79 155 GLU B C 1
ATOM 2362 O O . GLU B 2 138 ? -30.001 -31.259 11.659 1.00 26.75 155 GLU B O 1
ATOM 2374 N N . LEU B 2 139 ? -29.994 -33.485 12.026 1.00 27.85 156 LEU B N 1
ATOM 2375 C CA . LEU B 2 139 ? -31.437 -33.653 11.884 1.00 29.38 156 LEU B CA 1
ATOM 2376 C C . LEU B 2 139 ? -32.129 -33.584 13.242 1.00 34.13 156 LEU B C 1
ATOM 2377 O O . LEU B 2 139 ? -31.623 -34.115 14.230 1.00 36.62 156 LEU B O 1
ATOM 2393 N N . GLY B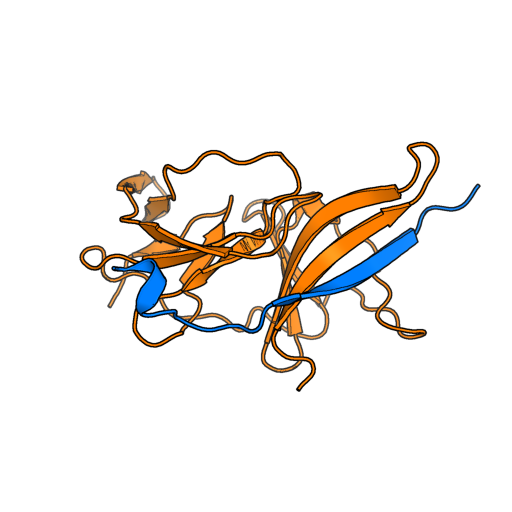 2 140 ? -33.289 -32.934 13.283 1.00 27.05 157 GLY B N 1
ATOM 2394 C CA . GLY B 2 140 ? -34.064 -32.836 14.506 1.00 41.87 157 GLY B CA 1
ATOM 2395 C C . GLY B 2 140 ? -35.109 -31.739 14.454 1.00 56.70 157 GLY B C 1
ATOM 2396 O O . GLY B 2 140 ? -34.969 -30.772 13.705 1.00 65.34 157 GLY B O 1
ATOM 2400 N N . ASP B 2 141 ? -36.159 -31.897 15.257 1.00 59.79 158 ASP B N 1
ATOM 2401 C CA . ASP B 2 141 ? -37.224 -30.904 15.360 1.00 65.35 158 ASP B CA 1
ATOM 2402 C C . ASP B 2 141 ? -37.124 -30.142 16.677 1.00 75.01 158 ASP B C 1
ATOM 2403 O O . ASP B 2 141 ? -37.909 -30.368 17.598 1.00 78.33 158 ASP B O 1
#

Sequence (162 aa):
SEFDMWLERAADITWEMDAAITTTGVYRIMARGILGTYQAGVGVMYENVFHTLWHTTRGAAIMSGEGKLTPYWGSVKEDRIAYGGPWRFDRKWNGTDDVQVIVVEPGKAAVNIQTKPGVFKTPLGEVGAVSLDYPRGTSGSPILDSNGDIIGLYGNGVELGD